Protein AF-A0A971UQ97-F1 (afdb_monomer_lite)

pLDDT: mean 74.37, std 9.66, range [53.41, 95.25]

Radius of gyration: 25.72 Å; chains: 1; bounding box: 44×35×93 Å

Secondary structure (DSSP, 8-state):
---TT-HHHHTSPPTHHHHHHHHHHHHHHHHHHS-TTB-HHHHHHHHHHHHTTSTTTHHHHHHHHHHHHHHHHHHHHH-TT-B-HHHHHHHHHHHHHHHHHHHHHHHHHHHHHHHHHHHHHH-

Structure (mmCIF, N/CA/C/O backbone):
data_AF-A0A971UQ97-F1
#
_entry.id   AF-A0A971UQ97-F1
#
loop_
_atom_site.group_PDB
_atom_site.id
_atom_site.type_symbol
_atom_site.label_atom_id
_atom_site.label_alt_id
_atom_site.label_comp_id
_atom_site.label_asym_id
_atom_site.label_entity_id
_atom_site.label_seq_id
_atom_site.pdbx_PDB_ins_code
_atom_site.Cartn_x
_atom_site.Cartn_y
_atom_site.Cartn_z
_atom_site.occupancy
_atom_site.B_iso_or_equiv
_atom_site.auth_seq_id
_atom_site.auth_comp_id
_atom_site.auth_asym_id
_atom_site.auth_atom_id
_atom_site.pdbx_PDB_model_num
ATOM 1 N N . MET A 1 1 ? -0.083 12.317 58.537 1.00 53.41 1 MET A N 1
ATOM 2 C CA . MET A 1 1 ? -1.501 11.927 58.678 1.00 53.41 1 MET A CA 1
ATOM 3 C C . MET A 1 1 ? -2.300 13.179 58.352 1.00 53.41 1 MET A C 1
ATOM 5 O O . MET A 1 1 ? -2.284 14.098 59.155 1.00 53.41 1 MET A O 1
ATOM 9 N N . GLY A 1 2 ? -2.774 13.305 57.109 1.00 56.06 2 GLY A N 1
ATOM 10 C CA . GLY A 1 2 ? -3.407 14.535 56.611 1.00 56.06 2 GLY A CA 1
ATOM 11 C C . GLY A 1 2 ? -4.800 14.711 57.209 1.00 56.06 2 GLY A C 1
ATOM 12 O O . GLY A 1 2 ? -5.538 13.735 57.328 1.00 56.06 2 GLY A O 1
ATOM 13 N N . THR A 1 3 ? -5.123 15.926 57.639 1.00 66.25 3 THR A N 1
ATOM 14 C CA . THR A 1 3 ? -6.411 16.282 58.240 1.00 66.25 3 THR A CA 1
ATOM 15 C C . THR A 1 3 ? -7.511 16.362 57.169 1.00 66.25 3 THR A C 1
ATOM 17 O O . THR A 1 3 ? -7.227 16.860 56.080 1.00 66.25 3 THR A O 1
ATOM 20 N N . PRO A 1 4 ? -8.755 15.930 57.456 1.00 65.56 4 PRO A N 1
ATOM 21 C CA . PRO A 1 4 ? -9.879 15.948 56.505 1.00 65.56 4 PRO A CA 1
ATOM 22 C C . PRO A 1 4 ? -10.248 17.327 55.925 1.00 65.56 4 PRO A C 1
ATOM 24 O O . PRO A 1 4 ? -10.910 17.378 54.894 1.00 65.56 4 PRO A O 1
ATOM 27 N N . ASP A 1 5 ? -9.792 18.419 56.549 1.00 70.06 5 ASP A N 1
ATOM 28 C CA . ASP A 1 5 ? -10.174 19.801 56.218 1.00 70.06 5 ASP A CA 1
ATOM 29 C C . ASP A 1 5 ? -9.089 20.590 55.461 1.00 70.06 5 ASP A C 1
ATOM 31 O O . ASP A 1 5 ? -9.131 21.818 55.417 1.00 70.06 5 ASP A O 1
ATOM 35 N N . ASP A 1 6 ? -8.082 19.919 54.892 1.00 71.62 6 ASP A N 1
ATOM 36 C CA . ASP A 1 6 ? -7.023 20.608 54.147 1.00 71.62 6 ASP A CA 1
ATOM 37 C C . ASP A 1 6 ? -7.594 21.222 52.843 1.00 71.62 6 ASP A C 1
ATOM 39 O O . ASP A 1 6 ? -7.991 20.473 51.939 1.00 71.62 6 ASP A O 1
ATOM 43 N N . PRO A 1 7 ? -7.642 22.565 52.689 1.00 65.06 7 PRO A N 1
ATOM 44 C CA . PRO A 1 7 ? -8.191 23.217 51.495 1.00 65.06 7 PRO A CA 1
ATOM 45 C C . PRO A 1 7 ? -7.397 22.878 50.224 1.00 65.06 7 PRO A C 1
ATOM 47 O O . PRO A 1 7 ? -7.914 23.030 49.116 1.00 65.06 7 PRO A O 1
ATOM 50 N N . ALA A 1 8 ? -6.167 22.370 50.366 1.00 61.19 8 ALA A N 1
ATOM 51 C CA . ALA A 1 8 ? -5.381 21.835 49.259 1.00 61.19 8 ALA A CA 1
ATOM 52 C C . ALA A 1 8 ? -5.971 20.531 48.683 1.00 61.19 8 ALA A C 1
ATOM 54 O O . ALA A 1 8 ? -5.854 20.286 47.483 1.00 61.19 8 ALA A O 1
ATOM 55 N N . SER A 1 9 ? -6.649 19.721 49.505 1.00 59.66 9 SER A N 1
ATOM 56 C CA . SER A 1 9 ? -7.317 18.483 49.073 1.00 59.66 9 SER A CA 1
ATOM 57 C C . SER A 1 9 ? -8.585 18.774 48.260 1.00 59.66 9 SER A C 1
ATOM 59 O O . SER A 1 9 ? -8.883 18.073 47.297 1.00 59.66 9 SER A O 1
ATOM 61 N N . ALA A 1 10 ? -9.287 19.868 48.578 1.00 63.56 10 ALA A N 1
ATOM 62 C CA . ALA A 1 10 ? -10.481 20.316 47.855 1.00 63.56 10 ALA A CA 1
ATOM 63 C C . ALA A 1 10 ? -10.185 20.889 46.451 1.00 63.56 10 ALA A C 1
ATOM 65 O O . ALA A 1 10 ? -11.087 20.983 45.620 1.00 63.56 10 ALA A O 1
ATOM 66 N N . LEU A 1 11 ? -8.930 21.269 46.182 1.00 67.00 11 LEU A N 1
ATOM 67 C CA . LEU A 1 11 ? -8.461 21.762 44.879 1.00 67.00 11 LEU A CA 1
ATOM 68 C C . LEU A 1 11 ? -7.842 20.663 44.006 1.00 67.00 11 LEU A C 1
ATOM 70 O O . LEU A 1 11 ? -7.575 20.899 42.824 1.00 67.00 11 LEU A O 1
ATOM 74 N N . ALA A 1 12 ? -7.605 19.469 44.556 1.00 65.75 12 ALA A N 1
ATOM 75 C CA . ALA A 1 12 ? -7.174 18.338 43.755 1.00 65.75 12 ALA A CA 1
ATOM 76 C C . ALA A 1 12 ? -8.345 17.913 42.848 1.00 65.75 12 ALA A C 1
ATOM 78 O O . ALA A 1 12 ? -9.438 17.646 43.351 1.00 65.75 12 ALA A O 1
ATOM 79 N N . PRO A 1 13 ? -8.164 17.853 41.513 1.00 69.25 13 PRO A N 1
ATOM 80 C CA . PRO A 1 13 ? -9.224 17.389 40.630 1.00 69.25 13 PRO A CA 1
ATOM 81 C C . PRO A 1 13 ? -9.665 15.977 41.057 1.00 69.25 13 PRO A C 1
ATOM 83 O O . PRO A 1 13 ? -8.797 15.165 41.399 1.00 69.25 13 PRO A O 1
ATOM 86 N N . PRO A 1 14 ? -10.975 15.661 41.030 1.00 69.25 14 PRO A N 1
ATOM 87 C CA . PRO A 1 14 ? -11.490 14.363 41.458 1.00 69.25 14 PRO A CA 1
ATOM 88 C C . PRO A 1 14 ? -10.723 13.215 40.788 1.00 69.25 14 PRO A C 1
ATOM 90 O O . PRO A 1 14 ? -10.691 13.104 39.559 1.00 69.25 14 PRO A O 1
ATOM 93 N N . VAL A 1 15 ? -10.085 12.360 41.595 1.00 67.50 15 VAL A N 1
ATOM 94 C CA . VAL A 1 15 ? -9.213 11.251 41.144 1.00 67.50 15 VAL A CA 1
ATOM 95 C C . VAL A 1 15 ? -9.965 10.249 40.248 1.00 67.50 15 VAL A C 1
ATOM 97 O O . VAL A 1 15 ? -9.362 9.570 39.414 1.00 67.50 15 VAL A O 1
ATOM 100 N N . GLU A 1 16 ? -11.292 10.216 40.369 1.00 63.88 16 GLU A N 1
ATOM 101 C CA . GLU A 1 16 ? -12.222 9.377 39.609 1.00 63.88 16 GLU A CA 1
ATOM 102 C C . GLU A 1 16 ? -12.120 9.589 38.086 1.00 63.88 16 GLU A C 1
ATOM 104 O O . GLU A 1 16 ? -12.162 8.630 37.317 1.00 63.88 16 GLU A O 1
ATOM 109 N N . HIS A 1 17 ? -11.849 10.817 37.625 1.00 61.44 17 HIS A N 1
ATOM 110 C CA . HIS A 1 17 ? -11.699 11.099 36.191 1.00 61.44 17 HIS A CA 1
ATOM 111 C C . HIS A 1 17 ? -10.388 10.590 35.582 1.00 61.44 17 HIS A C 1
ATOM 113 O O . HIS A 1 17 ? -10.304 10.426 34.363 1.00 61.44 17 HIS A O 1
ATOM 119 N N . ARG A 1 18 ? -9.347 10.352 36.392 1.00 63.59 18 ARG A N 1
ATOM 120 C CA . ARG A 1 18 ? -8.047 9.900 35.876 1.00 63.59 18 ARG A CA 1
ATOM 121 C C . ARG A 1 18 ? -8.086 8.411 35.504 1.00 63.59 18 ARG A C 1
ATOM 123 O O . ARG A 1 18 ? -7.612 8.061 34.431 1.00 63.59 18 ARG A O 1
ATOM 130 N N . HIS A 1 19 ? -8.751 7.581 36.312 1.00 63.91 19 HIS A N 1
ATOM 131 C CA . HIS A 1 19 ? -8.870 6.137 36.061 1.00 63.91 19 HIS A CA 1
ATOM 132 C C . HIS A 1 19 ? -9.691 5.825 34.804 1.00 63.91 19 HIS A C 1
ATOM 134 O O . HIS A 1 19 ? -9.237 5.063 33.957 1.00 63.91 19 HIS A O 1
ATOM 140 N N . ALA A 1 20 ? -10.832 6.498 34.611 1.00 66.12 20 ALA A N 1
ATOM 141 C CA . ALA A 1 20 ? -11.670 6.292 33.426 1.00 66.12 20 ALA A CA 1
ATOM 142 C C . ALA A 1 20 ? -10.923 6.566 32.106 1.00 66.12 20 ALA A C 1
ATOM 144 O O . ALA A 1 20 ? -11.127 5.877 31.108 1.00 66.12 20 ALA A O 1
ATOM 145 N N . ARG A 1 21 ? -10.026 7.561 32.102 1.00 67.19 21 ARG A N 1
ATOM 146 C CA . ARG A 1 21 ? -9.223 7.918 30.926 1.00 67.19 21 ARG A CA 1
ATOM 147 C C . ARG A 1 21 ? -8.112 6.902 30.662 1.00 67.19 21 ARG A C 1
ATOM 149 O O . ARG A 1 21 ? -7.853 6.567 29.508 1.00 67.19 21 ARG A O 1
ATOM 156 N N . ASP A 1 22 ? -7.470 6.413 31.718 1.00 71.06 22 ASP A N 1
ATOM 157 C CA . ASP A 1 22 ? -6.406 5.413 31.615 1.00 71.06 22 ASP A CA 1
ATOM 158 C C . ASP A 1 22 ? -6.963 4.057 31.129 1.00 71.06 22 ASP A C 1
ATOM 160 O O . ASP A 1 22 ? -6.348 3.406 30.277 1.00 71.06 22 ASP A O 1
ATOM 164 N N . ASP A 1 23 ? -8.172 3.691 31.567 1.00 68.62 23 ASP A N 1
ATOM 165 C CA . ASP A 1 23 ? -8.898 2.498 31.114 1.00 68.62 23 ASP A CA 1
ATOM 166 C C . ASP A 1 23 ? -9.314 2.593 29.632 1.00 68.62 23 ASP A C 1
ATOM 168 O O . ASP A 1 23 ? -9.138 1.639 28.868 1.00 68.62 23 ASP A O 1
ATOM 172 N N . GLU A 1 24 ? -9.788 3.761 29.181 1.00 68.25 24 GLU A N 1
ATOM 173 C CA . GLU A 1 24 ? -10.158 4.014 27.778 1.00 68.25 24 GLU A CA 1
ATOM 174 C C . GLU A 1 24 ? -8.942 3.934 26.832 1.00 68.25 24 GLU A C 1
ATOM 176 O O . GLU A 1 24 ? -9.007 3.352 25.737 1.00 68.25 24 GLU A O 1
ATOM 181 N N . VAL A 1 25 ? -7.794 4.469 27.266 1.00 67.00 25 VAL A N 1
ATOM 182 C CA . VAL A 1 25 ? -6.526 4.387 26.525 1.00 67.00 25 VAL A CA 1
ATOM 183 C C . VAL A 1 25 ? -6.020 2.943 26.473 1.00 67.00 25 VAL A C 1
ATOM 185 O O . VAL A 1 25 ? -5.561 2.490 25.416 1.00 67.00 25 VAL A O 1
ATOM 188 N N . ALA A 1 26 ? -6.119 2.197 27.576 1.00 66.00 26 ALA A N 1
ATOM 189 C CA . ALA A 1 26 ? -5.718 0.796 27.632 1.00 66.00 26 ALA A CA 1
ATOM 190 C C . ALA A 1 26 ? -6.586 -0.094 26.725 1.00 66.00 26 ALA A C 1
ATOM 192 O O . ALA A 1 26 ? -6.039 -0.935 26.002 1.00 66.00 26 ALA A O 1
ATOM 193 N N . ASP A 1 27 ? -7.907 0.110 26.698 1.00 66.19 27 ASP A N 1
ATOM 194 C CA . ASP A 1 27 ? -8.829 -0.672 25.862 1.00 66.19 27 ASP A CA 1
ATOM 195 C C . ASP A 1 27 ? -8.643 -0.363 24.366 1.00 66.19 27 ASP A C 1
ATOM 197 O O . ASP A 1 27 ? -8.555 -1.271 23.530 1.00 66.19 27 ASP A O 1
ATOM 201 N N . SER A 1 28 ? -8.427 0.913 24.027 1.00 65.25 28 SER A N 1
ATOM 202 C CA . SER A 1 28 ? -8.051 1.342 22.671 1.00 65.25 28 SER A CA 1
ATOM 203 C C . SER A 1 28 ? -6.757 0.675 22.196 1.00 65.25 28 SER A C 1
ATOM 205 O O . SER A 1 28 ? -6.655 0.226 21.049 1.00 65.25 28 SER A O 1
ATOM 207 N N . ARG A 1 29 ? -5.765 0.558 23.088 1.00 63.12 29 ARG A N 1
ATOM 208 C CA . ARG A 1 29 ? -4.470 -0.053 22.775 1.00 63.12 29 ARG A CA 1
ATOM 209 C C . ARG A 1 29 ? -4.566 -1.578 22.653 1.00 63.12 29 ARG A C 1
ATOM 211 O O . ARG A 1 29 ? -3.845 -2.143 21.840 1.00 63.12 29 ARG A O 1
ATOM 218 N N . ARG A 1 30 ? -5.467 -2.262 23.369 1.00 60.84 30 ARG A N 1
ATOM 219 C CA . ARG A 1 30 ? -5.702 -3.713 23.193 1.00 60.84 30 ARG A CA 1
ATOM 220 C C . ARG A 1 30 ? -6.401 -4.031 21.871 1.00 60.84 30 ARG A C 1
ATOM 222 O O . ARG A 1 30 ? -5.959 -4.925 21.151 1.00 60.84 30 ARG A O 1
ATOM 229 N N . ARG A 1 31 ? -7.425 -3.257 21.492 1.00 62.81 31 ARG A N 1
ATOM 230 C CA . ARG A 1 31 ? -8.154 -3.418 20.213 1.00 62.81 31 ARG A CA 1
ATOM 231 C C . ARG A 1 31 ? -7.290 -3.154 18.971 1.00 62.81 31 ARG A C 1
ATOM 233 O O . ARG A 1 31 ? -7.676 -3.513 17.859 1.00 62.81 31 ARG A O 1
ATOM 240 N N . PHE A 1 32 ? -6.122 -2.541 19.153 1.00 61.22 32 PHE A N 1
ATOM 241 C CA . PHE A 1 32 ? -5.128 -2.351 18.101 1.00 61.22 32 PHE A CA 1
ATOM 242 C C . PHE A 1 32 ? -4.464 -3.670 17.667 1.00 61.22 32 PHE A C 1
ATOM 244 O O . PHE A 1 32 ? -4.320 -3.916 16.469 1.00 61.22 32 PHE A O 1
ATOM 251 N N . TRP A 1 33 ? -4.088 -4.524 18.625 1.00 58.03 33 TRP A N 1
ATOM 252 C CA . TRP A 1 33 ? -3.313 -5.744 18.359 1.00 58.03 33 TRP A CA 1
ATOM 253 C C . TRP A 1 33 ? -4.183 -6.944 17.999 1.00 58.03 33 TRP A C 1
ATOM 255 O O . TRP A 1 33 ? -3.763 -7.803 17.226 1.00 58.03 33 TRP A O 1
ATOM 265 N N . ILE A 1 34 ? -5.399 -7.008 18.542 1.00 63.91 34 ILE A N 1
ATOM 266 C CA . ILE A 1 34 ? -6.254 -8.183 18.398 1.00 63.91 34 ILE A CA 1
ATOM 267 C C . ILE A 1 34 ? -7.277 -7.924 17.276 1.00 63.91 34 ILE A C 1
ATOM 269 O O . ILE A 1 34 ? -8.064 -6.981 17.378 1.00 63.91 34 ILE A O 1
ATOM 273 N N . PRO A 1 35 ? -7.309 -8.730 16.196 1.00 62.09 35 PRO A N 1
ATOM 274 C CA . PRO A 1 35 ? -8.195 -8.523 15.047 1.00 62.09 35 PRO A CA 1
ATOM 275 C C . PRO A 1 35 ? -9.650 -8.962 15.315 1.00 62.09 35 PRO A C 1
ATOM 277 O O . PRO A 1 35 ? -10.320 -9.473 14.423 1.00 62.09 35 PRO A O 1
ATOM 280 N N . VAL A 1 36 ? -10.160 -8.782 16.534 1.00 59.75 36 VAL A N 1
ATOM 281 C CA . VAL A 1 36 ? -11.556 -9.084 16.896 1.00 59.75 36 VAL A CA 1
ATOM 282 C C . VAL A 1 36 ? -12.417 -7.835 16.722 1.00 59.75 36 VAL A C 1
ATOM 284 O O . VAL A 1 36 ? -12.062 -6.757 17.191 1.00 59.75 36 VAL A O 1
ATOM 287 N N . GLY A 1 37 ? -13.543 -7.971 16.015 1.00 59.25 37 GLY A N 1
ATOM 288 C CA . GLY A 1 37 ? -14.481 -6.869 15.750 1.00 59.25 37 GLY A CA 1
ATOM 289 C C . GLY A 1 37 ? -14.063 -5.909 14.628 1.00 59.25 37 GLY A C 1
ATOM 290 O O . GLY A 1 37 ? -14.610 -4.812 14.523 1.00 59.25 37 GLY A O 1
ATOM 291 N N . GLN A 1 38 ? -13.089 -6.285 13.792 1.00 65.44 38 GLN A N 1
ATOM 292 C CA . GLN A 1 38 ? -12.653 -5.468 12.655 1.00 65.44 38 GLN A CA 1
ATOM 293 C C . GLN A 1 38 ? -13.409 -5.835 11.374 1.00 65.44 38 GLN A C 1
ATOM 295 O O . GLN A 1 38 ? -13.673 -7.007 11.108 1.00 65.44 38 GLN A O 1
ATOM 300 N N . HIS A 1 39 ? -13.729 -4.840 10.544 1.00 71.38 39 HIS A N 1
ATOM 301 C CA . HIS A 1 39 ? -14.415 -5.09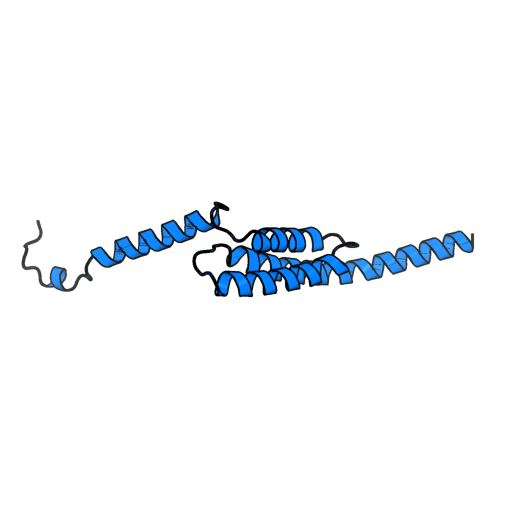6 9.277 1.00 71.38 39 HIS A CA 1
ATOM 302 C C . HIS A 1 39 ? -13.467 -5.816 8.288 1.00 71.38 39 HIS A C 1
ATOM 304 O O . HIS A 1 39 ? -12.383 -5.297 8.004 1.00 71.38 39 HIS A O 1
ATOM 310 N N . PRO A 1 40 ? -13.857 -6.959 7.689 1.00 73.88 40 PRO A N 1
ATOM 311 C CA . PRO A 1 40 ? -12.971 -7.792 6.864 1.00 73.88 40 PRO A CA 1
ATOM 312 C C . PRO A 1 40 ? -12.385 -7.052 5.653 1.00 73.88 40 PRO A C 1
ATOM 314 O O . PRO A 1 40 ? -11.233 -7.277 5.289 1.00 73.88 40 PRO A O 1
ATOM 317 N N . MET A 1 41 ? -13.111 -6.080 5.085 1.00 70.94 41 MET A N 1
ATOM 318 C CA . MET A 1 41 ? -12.568 -5.247 3.996 1.00 70.94 41 MET A CA 1
ATOM 319 C C . MET A 1 41 ? -11.356 -4.404 4.412 1.00 70.94 41 MET A C 1
ATOM 321 O O . MET A 1 41 ? -10.517 -4.123 3.567 1.00 70.94 41 MET A O 1
ATOM 325 N N . ALA A 1 42 ? -11.221 -4.022 5.687 1.00 68.69 42 ALA A N 1
ATOM 326 C CA . ALA A 1 42 ? -10.040 -3.295 6.160 1.00 68.69 42 ALA A CA 1
ATOM 327 C C . ALA A 1 42 ? -8.799 -4.203 6.218 1.00 68.69 42 ALA A C 1
ATOM 329 O O . ALA A 1 42 ? -7.678 -3.742 6.026 1.00 68.69 42 ALA A O 1
ATOM 330 N N . ILE A 1 43 ? -9.001 -5.503 6.449 1.00 71.75 43 ILE A N 1
ATOM 331 C CA . ILE A 1 43 ? -7.939 -6.512 6.420 1.00 71.75 43 ILE A CA 1
ATOM 332 C C . ILE A 1 43 ? -7.493 -6.746 4.977 1.00 71.75 43 ILE A C 1
ATOM 334 O O . ILE A 1 43 ? -6.303 -6.661 4.685 1.00 71.75 43 ILE A O 1
ATOM 338 N N . ILE A 1 44 ? -8.454 -6.959 4.074 1.00 79.25 44 ILE A N 1
ATOM 339 C CA . ILE A 1 44 ? -8.195 -7.149 2.641 1.00 79.25 44 ILE A CA 1
ATOM 340 C C . ILE A 1 44 ? -7.473 -5.930 2.062 1.00 79.25 44 ILE A C 1
ATOM 342 O O . ILE A 1 44 ? -6.477 -6.100 1.369 1.00 79.25 44 ILE A O 1
ATOM 346 N N . ALA A 1 45 ? -7.907 -4.712 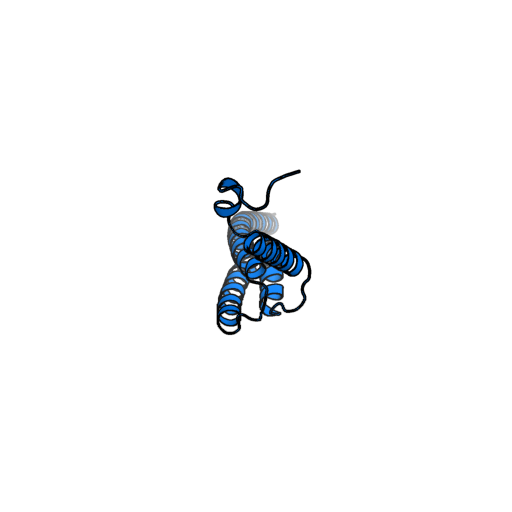2.405 1.00 73.62 45 ALA A N 1
ATOM 347 C CA . ALA A 1 45 ? -7.242 -3.481 1.980 1.00 73.62 45 ALA A CA 1
ATOM 348 C C . ALA A 1 45 ? -5.769 -3.438 2.420 1.00 73.62 45 ALA A C 1
ATOM 350 O O . ALA A 1 45 ? -4.898 -3.083 1.629 1.00 73.62 45 ALA A O 1
ATOM 351 N N . GLY A 1 46 ? -5.483 -3.828 3.668 1.00 67.38 46 GLY A N 1
ATOM 352 C CA . GLY A 1 46 ? -4.121 -3.859 4.203 1.00 67.38 46 GLY A CA 1
ATOM 353 C C . GLY A 1 46 ? -3.214 -4.840 3.458 1.00 67.38 46 GLY A C 1
ATOM 354 O O . GLY A 1 46 ? -2.092 -4.483 3.106 1.00 67.38 46 GLY A O 1
ATOM 355 N N . TYR A 1 47 ? -3.709 -6.045 3.159 1.00 78.56 47 TYR A N 1
ATOM 356 C CA . 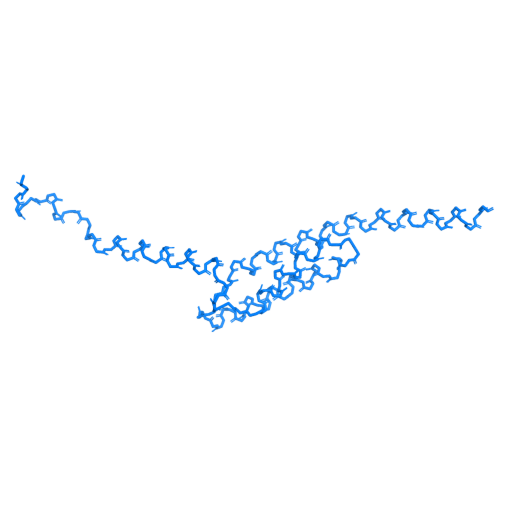TYR A 1 47 ? -2.964 -7.029 2.367 1.00 78.56 47 TYR A CA 1
ATOM 357 C C . TYR A 1 47 ? -2.798 -6.609 0.907 1.00 78.56 47 TYR A C 1
ATOM 359 O O . TYR A 1 47 ? -1.725 -6.811 0.349 1.00 78.56 47 TYR A O 1
ATOM 367 N N . LEU A 1 48 ? -3.813 -5.985 0.304 1.00 74.44 48 LEU A N 1
ATOM 368 C CA . LEU A 1 48 ? -3.715 -5.424 -1.045 1.00 74.44 48 LEU A CA 1
ATOM 369 C C . LEU A 1 48 ? -2.620 -4.352 -1.123 1.00 74.44 48 LEU A C 1
ATOM 371 O O . LEU A 1 48 ? -1.823 -4.361 -2.057 1.00 74.44 48 LEU A O 1
ATOM 375 N N . GLY A 1 49 ? -2.536 -3.475 -0.116 1.00 69.94 49 GLY A N 1
ATOM 376 C CA . GLY A 1 49 ? -1.465 -2.484 -0.011 1.00 69.94 49 GLY A CA 1
ATOM 377 C C . GLY A 1 49 ? -0.084 -3.129 0.120 1.00 69.94 49 GLY A C 1
ATOM 378 O O . GLY A 1 49 ? 0.859 -2.691 -0.530 1.00 69.94 49 GLY A O 1
ATOM 379 N N . LEU A 1 50 ? 0.037 -4.217 0.884 1.00 73.75 50 LEU A N 1
ATOM 380 C CA . LEU A 1 50 ? 1.300 -4.950 1.019 1.00 73.75 50 LEU A CA 1
ATOM 381 C C . LEU A 1 50 ? 1.707 -5.656 -0.285 1.00 73.75 50 LEU A C 1
ATOM 383 O O . LEU A 1 50 ? 2.856 -5.574 -0.707 1.00 73.75 50 LEU A O 1
ATOM 387 N N . LEU A 1 51 ? 0.752 -6.303 -0.957 1.00 76.75 51 LEU A N 1
ATOM 388 C CA . LEU A 1 51 ? 0.968 -6.956 -2.250 1.00 76.75 51 LEU A CA 1
ATOM 389 C C . LEU A 1 51 ? 1.274 -5.953 -3.367 1.00 76.75 51 LEU A C 1
ATOM 391 O O . LEU A 1 51 ? 1.874 -6.325 -4.374 1.00 76.75 51 LEU A O 1
ATOM 395 N N . SER A 1 52 ? 0.918 -4.678 -3.182 1.00 74.94 52 SER A N 1
ATOM 396 C CA . SER A 1 52 ? 1.246 -3.623 -4.139 1.00 74.94 52 SER A CA 1
ATOM 397 C C . SER A 1 52 ? 2.734 -3.270 -4.213 1.00 74.94 52 SER A C 1
ATOM 399 O O . SER A 1 52 ? 3.123 -2.500 -5.078 1.00 74.94 52 SER A O 1
ATOM 401 N N . PHE A 1 53 ? 3.578 -3.849 -3.357 1.00 67.19 53 PHE A N 1
ATOM 402 C CA . PHE A 1 53 ? 5.033 -3.738 -3.478 1.00 67.19 53 PHE A CA 1
ATOM 403 C C . PHE A 1 53 ? 5.639 -4.692 -4.518 1.00 67.19 53 PHE A C 1
ATOM 405 O O . PHE A 1 53 ? 6.835 -4.625 -4.774 1.00 67.19 53 PHE A O 1
ATOM 412 N N . MET A 1 54 ? 4.856 -5.595 -5.120 1.00 76.94 54 MET A N 1
ATOM 413 C CA . MET A 1 54 ? 5.359 -6.411 -6.227 1.00 76.94 54 MET A CA 1
ATOM 414 C C . MET A 1 54 ? 5.396 -5.589 -7.532 1.00 76.94 54 MET A C 1
ATOM 416 O O . MET A 1 54 ? 4.327 -5.173 -7.974 1.00 76.94 54 MET A O 1
ATOM 420 N N . PRO A 1 55 ? 6.547 -5.440 -8.219 1.00 64.88 55 PRO A N 1
ATOM 421 C CA . PRO A 1 55 ? 6.728 -4.513 -9.350 1.00 64.88 55 PRO A CA 1
ATOM 422 C C . PRO A 1 55 ? 5.721 -4.665 -10.499 1.00 64.88 55 PRO A C 1
ATOM 424 O O . PRO A 1 55 ? 5.289 -3.685 -11.097 1.00 64.88 55 PRO A O 1
ATOM 427 N N . LEU A 1 56 ? 5.315 -5.901 -10.806 1.00 67.69 56 LEU A N 1
ATOM 428 C CA . LEU A 1 56 ? 4.338 -6.192 -11.865 1.00 67.69 56 LEU A CA 1
ATOM 429 C C . LEU A 1 56 ? 2.888 -6.068 -11.397 1.00 67.69 56 LEU A C 1
ATOM 431 O O . LEU A 1 56 ? 2.010 -5.675 -12.161 1.00 67.69 56 LEU A O 1
ATOM 435 N N . VAL A 1 57 ? 2.623 -6.434 -10.145 1.00 71.75 57 VAL A N 1
ATOM 436 C CA . VAL A 1 57 ? 1.254 -6.562 -9.636 1.00 71.75 57 VAL A CA 1
ATOM 437 C C . VAL A 1 57 ? 0.789 -5.264 -8.974 1.00 71.75 57 VAL A C 1
ATOM 439 O O . VAL A 1 57 ? -0.401 -4.959 -8.964 1.00 71.75 57 VAL A O 1
ATOM 442 N N . GLY A 1 58 ? 1.719 -4.452 -8.479 1.00 70.44 58 GLY A N 1
ATOM 443 C CA . GLY A 1 58 ? 1.466 -3.222 -7.743 1.00 70.44 58 GLY A CA 1
ATOM 444 C C . GLY A 1 58 ? 0.936 -2.062 -8.568 1.00 70.44 58 GLY A C 1
ATOM 445 O O . GLY A 1 58 ? 0.193 -1.244 -8.029 1.00 70.44 58 GLY A O 1
ATOM 446 N N . VAL A 1 59 ? 1.172 -2.052 -9.883 1.00 72.06 59 VAL A N 1
ATOM 447 C CA . VAL A 1 59 ? 0.553 -1.074 -10.796 1.00 72.06 59 VAL A CA 1
ATOM 448 C C . VAL A 1 59 ? -0.979 -1.191 -10.786 1.00 72.06 59 VAL A C 1
ATOM 450 O O . VAL A 1 59 ? -1.678 -0.186 -10.882 1.00 72.06 59 VAL A O 1
ATOM 453 N N . VAL A 1 60 ? -1.517 -2.404 -10.608 1.00 76.38 60 VAL A N 1
ATOM 454 C CA . VAL A 1 60 ? -2.969 -2.658 -10.549 1.00 76.38 60 VAL A CA 1
ATOM 455 C C . VAL A 1 60 ? -3.456 -2.793 -9.100 1.00 76.38 60 VAL A C 1
ATOM 457 O O . VAL A 1 60 ? -4.516 -2.270 -8.739 1.00 76.38 60 VAL A O 1
ATOM 460 N N . LEU A 1 61 ? -2.682 -3.463 -8.240 1.00 78.75 61 LEU A N 1
ATOM 461 C CA . LEU A 1 61 ? -3.043 -3.707 -6.840 1.00 78.75 61 LEU A CA 1
ATOM 462 C C . LEU A 1 61 ? -2.963 -2.456 -5.964 1.00 78.75 61 LEU A C 1
ATOM 464 O O . LEU A 1 61 ? -3.739 -2.327 -5.025 1.00 78.75 61 LEU A O 1
ATOM 468 N N . GLY A 1 62 ? -2.061 -1.523 -6.255 1.00 78.00 62 GLY A N 1
ATOM 469 C CA . GLY A 1 62 ? -1.903 -0.299 -5.474 1.00 78.00 62 GLY A CA 1
ATOM 470 C C . GLY A 1 62 ? -3.124 0.630 -5.556 1.00 78.00 62 GLY A C 1
ATOM 471 O O . GLY A 1 62 ? -3.722 0.937 -4.519 1.00 78.00 62 GLY A O 1
ATOM 472 N N . PRO A 1 63 ? -3.602 1.001 -6.760 1.00 77.38 63 PRO A N 1
ATOM 473 C CA . PRO A 1 63 ? -4.824 1.792 -6.913 1.00 77.38 63 PRO A CA 1
ATOM 474 C C . PRO A 1 63 ? -6.064 1.081 -6.362 1.00 77.38 63 PRO A C 1
ATOM 476 O O . PRO A 1 63 ? -6.928 1.705 -5.742 1.00 77.3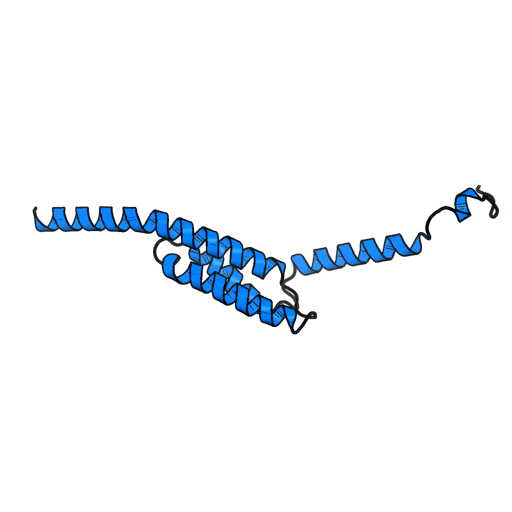8 63 PRO A O 1
ATOM 479 N N . THR A 1 64 ? -6.151 -0.241 -6.539 1.00 79.94 64 THR A N 1
ATOM 480 C CA . THR A 1 64 ? -7.264 -1.025 -5.985 1.00 79.94 64 THR A CA 1
ATOM 481 C C . THR A 1 64 ? -7.199 -1.108 -4.459 1.00 79.94 64 THR A C 1
ATOM 483 O O . THR A 1 64 ? -8.243 -1.004 -3.818 1.00 79.94 64 THR A O 1
ATOM 486 N N . ALA A 1 65 ? -6.011 -1.175 -3.848 1.00 80.50 65 ALA A N 1
ATOM 487 C CA . ALA A 1 65 ? -5.839 -1.088 -2.396 1.00 80.50 65 ALA A CA 1
ATOM 488 C C . ALA A 1 65 ? -6.393 0.231 -1.844 1.00 80.50 65 ALA A C 1
ATOM 490 O O . ALA A 1 65 ? -7.143 0.230 -0.865 1.00 80.50 65 ALA A O 1
ATOM 491 N N . VAL A 1 66 ? -6.081 1.348 -2.508 1.00 80.06 66 VAL A N 1
ATOM 492 C CA . VAL A 1 66 ? -6.581 2.680 -2.137 1.00 80.06 66 VAL A CA 1
ATOM 493 C C . VAL A 1 66 ? -8.105 2.748 -2.283 1.00 80.06 66 VAL A C 1
ATOM 495 O O . VAL A 1 66 ? -8.793 3.193 -1.363 1.00 80.06 66 VAL A O 1
ATOM 498 N N . ALA A 1 67 ? -8.663 2.241 -3.385 1.00 83.50 67 ALA A N 1
ATOM 499 C CA . ALA A 1 67 ? -10.111 2.208 -3.594 1.00 83.50 67 ALA A CA 1
ATOM 500 C C . ALA A 1 67 ? -10.839 1.373 -2.521 1.00 83.50 67 ALA A C 1
ATOM 502 O O . ALA A 1 67 ? -11.855 1.805 -1.965 1.00 83.50 67 ALA A O 1
ATOM 503 N N . VAL A 1 68 ? -10.298 0.200 -2.176 1.00 82.12 68 VAL A N 1
ATOM 504 C CA . VAL A 1 68 ? -10.856 -0.673 -1.133 1.00 82.12 68 VAL A CA 1
ATOM 505 C C . VAL A 1 68 ? -10.702 -0.039 0.253 1.00 82.12 68 VAL A C 1
ATOM 507 O O . VAL A 1 68 ? -11.635 -0.122 1.053 1.00 82.12 68 VAL A O 1
ATOM 510 N N . ALA A 1 69 ? -9.601 0.666 0.531 1.00 80.69 69 ALA A N 1
ATOM 511 C CA . ALA A 1 69 ? -9.422 1.424 1.769 1.00 80.69 69 ALA A CA 1
ATOM 512 C C . ALA A 1 69 ? -10.483 2.531 1.917 1.00 80.69 69 ALA A C 1
ATOM 514 O O . ALA A 1 69 ? -11.126 2.633 2.963 1.00 80.69 69 ALA A O 1
ATOM 515 N N . ILE A 1 70 ? -10.751 3.303 0.858 1.00 84.12 70 ILE A N 1
ATOM 516 C CA . ILE A 1 70 ? -11.791 4.350 0.850 1.00 84.12 70 ILE A CA 1
ATOM 517 C C . ILE A 1 70 ? -13.184 3.743 1.073 1.00 84.12 70 ILE A C 1
ATOM 519 O O . ILE A 1 70 ? -14.001 4.274 1.833 1.00 84.12 70 ILE A O 1
ATOM 523 N N . MET A 1 71 ? -13.470 2.604 0.443 1.00 83.06 71 MET A N 1
ATOM 524 C CA . MET A 1 71 ? -14.746 1.909 0.605 1.00 83.06 71 MET A CA 1
ATOM 525 C C . MET A 1 71 ? -14.912 1.322 2.015 1.00 83.06 71 MET A C 1
ATOM 527 O O . MET A 1 71 ? -15.989 1.434 2.610 1.00 83.06 71 MET A O 1
ATOM 531 N N . ALA A 1 72 ? -13.849 0.751 2.583 1.00 78.62 72 ALA A N 1
ATOM 532 C CA . ALA A 1 72 ? -13.825 0.296 3.968 1.00 78.62 72 ALA A CA 1
ATOM 533 C C . ALA A 1 72 ? -14.026 1.469 4.939 1.00 78.62 72 ALA A C 1
ATOM 535 O O . ALA A 1 72 ? -14.765 1.327 5.912 1.00 78.62 72 ALA A O 1
ATOM 536 N N . HIS A 1 73 ? -13.461 2.645 4.639 1.00 80.44 73 HIS A N 1
ATOM 537 C CA . HIS A 1 73 ? -13.617 3.845 5.465 1.00 80.44 73 HIS A CA 1
ATOM 538 C C . HIS A 1 73 ? -15.078 4.271 5.552 1.00 80.44 73 HIS A C 1
ATOM 540 O O . HIS A 1 73 ? -15.603 4.472 6.645 1.00 80.44 73 HIS A O 1
ATOM 546 N N . ARG A 1 74 ? -15.770 4.307 4.409 1.00 82.00 74 ARG A N 1
ATOM 547 C CA . ARG A 1 74 ? -17.205 4.614 4.351 1.00 82.00 74 ARG A CA 1
ATOM 548 C C . ARG A 1 74 ? -18.062 3.630 5.151 1.00 82.00 74 ARG A C 1
ATOM 550 O O . ARG A 1 74 ? -19.060 4.048 5.730 1.00 82.00 74 ARG A O 1
ATOM 557 N N . ARG A 1 75 ? -17.692 2.344 5.202 1.00 77.19 75 ARG A N 1
ATOM 558 C CA . ARG A 1 75 ? -18.420 1.326 5.982 1.00 77.19 75 ARG A CA 1
ATOM 559 C C . ARG A 1 75 ? -18.173 1.441 7.483 1.00 77.19 75 ARG A C 1
ATOM 561 O O . ARG A 1 75 ? -19.137 1.436 8.237 1.00 77.19 75 ARG A O 1
ATOM 568 N N . ILE A 1 76 ? -16.922 1.625 7.908 1.00 74.69 76 ILE A N 1
ATOM 569 C CA . ILE A 1 76 ? -16.594 1.844 9.329 1.00 74.69 76 ILE A CA 1
ATOM 570 C C . ILE A 1 76 ? -17.228 3.141 9.847 1.00 74.69 76 ILE A C 1
ATOM 572 O O . ILE A 1 76 ? -17.627 3.223 11.002 1.00 74.69 76 ILE A O 1
ATOM 576 N N . HIS A 1 77 ? -17.373 4.155 8.993 1.00 73.38 77 HIS A N 1
ATOM 577 C CA . HIS A 1 77 ? -18.035 5.396 9.384 1.00 73.38 77 HIS A CA 1
ATOM 578 C C . HIS A 1 77 ? -19.556 5.244 9.582 1.00 73.38 77 HIS A C 1
ATOM 580 O O . HIS A 1 77 ? -20.159 6.058 10.280 1.00 73.38 77 HIS A O 1
ATOM 586 N N . ARG A 1 78 ? -20.184 4.226 8.974 1.00 76.56 78 ARG A N 1
ATOM 587 C CA . ARG A 1 78 ? -21.612 3.914 9.159 1.00 76.56 78 ARG A CA 1
ATOM 588 C C . ARG A 1 78 ? -21.879 3.070 10.403 1.00 76.56 78 ARG A C 1
ATOM 590 O O . ARG A 1 78 ? -22.905 3.278 11.033 1.00 76.56 78 ARG A O 1
ATOM 597 N N . ASP A 1 79 ? -20.957 2.176 10.751 1.00 71.00 79 ASP A N 1
ATOM 598 C CA . ASP A 1 79 ? -21.039 1.321 11.938 1.00 71.00 79 ASP A CA 1
ATOM 599 C C . ASP A 1 79 ? -19.829 1.576 12.856 1.00 71.00 79 ASP A C 1
ATOM 601 O O . ASP A 1 79 ? -18.799 0.904 12.734 1.00 71.00 79 ASP A O 1
ATOM 605 N N . PRO A 1 80 ? -19.920 2.537 13.796 1.00 63.66 80 PRO A N 1
ATOM 606 C CA . PRO A 1 80 ? -18.812 2.881 14.690 1.00 63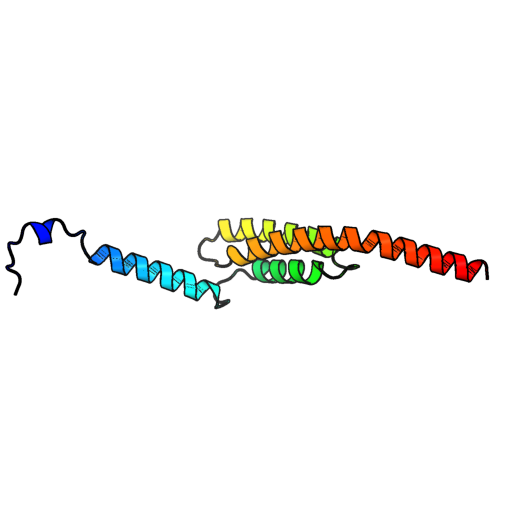.66 80 PRO A CA 1
ATOM 607 C C . PRO A 1 80 ? -18.437 1.760 15.678 1.00 63.66 80 PRO A C 1
ATOM 609 O O . PRO A 1 80 ? -17.389 1.846 16.316 1.00 63.66 80 PRO A O 1
ATOM 612 N N . GLY A 1 81 ? -19.249 0.699 15.784 1.00 65.06 81 GLY A N 1
ATOM 613 C CA . GLY A 1 81 ? -18.913 -0.524 16.521 1.00 65.06 81 GLY A CA 1
ATOM 614 C C . GLY A 1 81 ? -17.847 -1.395 15.840 1.00 65.06 81 GLY A C 1
ATOM 615 O O . GLY A 1 81 ? -17.288 -2.284 16.481 1.00 65.06 81 GLY A O 1
ATOM 616 N N . LEU A 1 82 ? -17.532 -1.140 14.564 1.00 62.19 82 LEU A N 1
ATOM 617 C CA . LEU A 1 82 ? -16.489 -1.847 13.823 1.00 62.19 82 LEU A CA 1
ATOM 618 C C . LEU A 1 82 ? -15.127 -1.165 14.008 1.00 62.19 82 LEU A C 1
ATOM 620 O O . LEU A 1 82 ? -14.924 -0.002 13.658 1.00 62.19 82 LEU A O 1
ATOM 624 N N . GLY A 1 83 ? -14.155 -1.917 14.518 1.00 65.62 83 GLY A N 1
ATOM 625 C CA . GLY A 1 83 ? -12.762 -1.484 14.603 1.00 65.62 83 GLY A CA 1
ATOM 626 C C . GLY A 1 83 ? -12.052 -1.519 13.242 1.00 65.62 83 GLY A C 1
ATOM 627 O O . GLY A 1 83 ? -12.537 -2.101 12.271 1.00 65.62 83 GLY A O 1
ATOM 628 N N . GLY A 1 84 ? -10.850 -0.937 13.172 1.00 68.19 84 GLY A N 1
ATOM 629 C CA . GLY A 1 84 ? -9.979 -1.059 11.990 1.00 68.19 84 GLY A CA 1
ATOM 630 C C . GLY A 1 84 ? -9.622 0.243 11.268 1.00 68.19 84 GLY A C 1
ATOM 631 O O . GLY A 1 84 ? -9.021 0.178 10.198 1.00 68.19 84 GLY A O 1
ATOM 632 N N . LYS A 1 85 ? -9.907 1.421 11.847 1.00 72.25 85 LYS A N 1
ATOM 633 C CA . LYS A 1 85 ? -9.492 2.730 11.289 1.00 72.25 85 LYS A CA 1
ATOM 634 C C . LYS A 1 85 ? -7.999 2.778 10.934 1.00 72.25 85 LYS A C 1
ATOM 636 O O . LYS A 1 85 ? -7.637 3.214 9.848 1.00 72.25 85 LYS A O 1
ATOM 641 N N . TYR A 1 86 ? -7.138 2.252 11.804 1.00 71.56 86 TYR A N 1
ATOM 642 C CA . TYR A 1 86 ? -5.693 2.214 11.563 1.00 71.56 86 TYR A CA 1
ATOM 643 C C . TYR A 1 86 ? -5.294 1.312 10.387 1.00 71.56 86 TYR A C 1
ATOM 645 O O . TYR A 1 86 ? -4.388 1.665 9.639 1.00 71.56 86 TYR A O 1
ATOM 653 N N . ARG A 1 87 ? -5.995 0.188 10.165 1.00 72.94 87 ARG A N 1
ATOM 654 C CA . ARG A 1 87 ? -5.735 -0.694 9.010 1.00 72.94 87 ARG A CA 1
ATOM 655 C C . ARG A 1 87 ? -6.112 -0.036 7.691 1.00 72.94 87 ARG A C 1
ATOM 657 O O . ARG A 1 87 ? -5.451 -0.270 6.690 1.00 72.94 87 ARG A O 1
ATOM 664 N N . ILE A 1 88 ? -7.131 0.816 7.700 1.00 78.94 88 ILE A N 1
ATOM 665 C CA . ILE A 1 88 ? -7.518 1.608 6.532 1.00 78.94 88 ILE A CA 1
ATOM 666 C C . ILE A 1 88 ? -6.453 2.651 6.204 1.00 78.94 88 ILE A C 1
ATOM 668 O O . ILE A 1 88 ? -6.068 2.777 5.045 1.00 78.94 88 ILE A O 1
ATOM 672 N N . VAL A 1 89 ? -5.954 3.373 7.212 1.00 79.31 89 VAL A N 1
ATOM 673 C CA . VAL A 1 89 ? -4.871 4.349 7.015 1.00 79.31 89 VAL A CA 1
ATOM 674 C C . VAL A 1 89 ? -3.616 3.645 6.508 1.00 79.31 89 VAL A C 1
ATOM 676 O O . VAL A 1 89 ? -3.039 4.080 5.516 1.00 79.31 89 VAL A O 1
ATOM 679 N N . PHE A 1 90 ? -3.245 2.517 7.121 1.00 81.12 90 PHE A N 1
ATOM 680 C CA . PHE A 1 90 ? -2.130 1.698 6.654 1.00 81.12 90 PHE A CA 1
ATOM 681 C C . PHE A 1 90 ? -2.323 1.246 5.203 1.00 81.12 90 PHE A C 1
ATOM 683 O O . PHE A 1 90 ? -1.430 1.447 4.394 1.00 81.12 90 PHE A O 1
ATOM 690 N N . ALA A 1 91 ? -3.491 0.701 4.850 1.00 77.75 91 ALA A N 1
ATOM 691 C CA . ALA A 1 91 ? -3.796 0.272 3.487 1.00 77.75 91 ALA A CA 1
ATOM 692 C C . ALA A 1 91 ? -3.687 1.417 2.472 1.00 77.75 91 ALA A C 1
ATOM 694 O O . ALA A 1 91 ? -3.149 1.232 1.384 1.00 77.75 91 ALA A O 1
ATOM 695 N N . CYS A 1 92 ? -4.170 2.606 2.837 1.00 80.38 92 CYS A N 1
ATOM 696 C CA . CYS A 1 92 ? -4.116 3.787 1.985 1.00 80.38 92 CYS A CA 1
ATOM 697 C C . CYS A 1 92 ? -2.671 4.260 1.772 1.00 80.38 92 CYS A C 1
ATOM 699 O O . CYS A 1 92 ? -2.276 4.521 0.640 1.00 80.38 92 CYS A O 1
ATOM 701 N N . VAL A 1 93 ? -1.871 4.329 2.843 1.00 85.06 93 VAL A N 1
ATOM 702 C CA . VAL A 1 93 ? -0.461 4.748 2.776 1.00 85.06 93 VAL A CA 1
ATOM 703 C C . VAL A 1 93 ? 0.388 3.704 2.052 1.00 85.06 93 VAL A C 1
ATOM 705 O O . VAL A 1 93 ? 1.107 4.050 1.120 1.00 85.06 93 VAL A O 1
ATOM 708 N N . ALA A 1 94 ? 0.280 2.431 2.436 1.00 78.44 94 ALA A N 1
ATOM 709 C CA . ALA A 1 94 ? 1.026 1.334 1.827 1.00 78.44 94 ALA A CA 1
ATOM 710 C C . ALA A 1 94 ? 0.657 1.151 0.350 1.00 78.44 94 ALA A C 1
ATOM 712 O O . ALA A 1 94 ? 1.550 1.003 -0.475 1.00 78.44 94 ALA A O 1
ATOM 713 N N . GLY A 1 95 ? -0.633 1.230 0.003 1.00 76.50 95 GLY A N 1
ATOM 714 C CA . GLY A 1 95 ? -1.098 1.164 -1.382 1.00 76.50 95 GLY A CA 1
ATOM 715 C C . GLY A 1 95 ? -0.607 2.337 -2.232 1.00 76.50 95 GLY A C 1
ATOM 716 O O . GLY A 1 95 ? -0.165 2.132 -3.360 1.00 76.50 95 GLY A O 1
ATOM 717 N N . ALA A 1 96 ? -0.618 3.561 -1.695 1.00 80.94 96 ALA A N 1
ATOM 718 C CA . ALA A 1 96 ? -0.081 4.727 -2.396 1.00 80.94 96 ALA A CA 1
ATOM 719 C C . ALA A 1 96 ? 1.437 4.608 -2.622 1.00 80.94 96 ALA A C 1
ATOM 721 O O . ALA A 1 96 ? 1.900 4.803 -3.746 1.00 80.94 96 ALA A O 1
ATOM 722 N N . LEU A 1 97 ? 2.200 4.230 -1.588 1.00 83.38 97 LEU A N 1
ATOM 723 C CA . LEU A 1 97 ? 3.646 4.015 -1.705 1.00 83.38 97 LEU A CA 1
ATOM 724 C C . LEU A 1 97 ? 3.975 2.892 -2.693 1.00 83.38 97 LEU A C 1
ATOM 726 O O . LEU A 1 97 ? 4.815 3.083 -3.567 1.00 83.38 97 LEU A O 1
ATOM 730 N N . GLY A 1 98 ? 3.297 1.748 -2.579 1.00 78.44 98 GLY A N 1
ATOM 731 C CA . GLY A 1 98 ? 3.508 0.602 -3.459 1.00 78.44 98 GLY A CA 1
ATOM 732 C C . GLY A 1 98 ? 3.160 0.914 -4.913 1.00 78.44 98 GLY A C 1
ATOM 733 O O . GLY A 1 98 ? 3.898 0.514 -5.809 1.00 78.44 98 GLY A O 1
ATOM 734 N N . THR A 1 99 ? 2.124 1.728 -5.162 1.00 79.12 99 THR A N 1
ATOM 735 C CA . THR A 1 99 ? 1.815 2.229 -6.516 1.00 79.12 99 THR A CA 1
ATOM 736 C C . THR A 1 99 ? 2.975 3.052 -7.076 1.00 79.12 99 THR A C 1
ATOM 738 O O . THR A 1 99 ? 3.415 2.805 -8.195 1.00 79.12 99 THR A O 1
ATOM 741 N N . ILE A 1 100 ? 3.482 4.023 -6.308 1.00 81.81 100 ILE A N 1
ATOM 742 C CA . ILE A 1 100 ? 4.569 4.910 -6.753 1.00 81.81 100 ILE A CA 1
ATOM 743 C C . ILE A 1 100 ? 5.836 4.100 -7.038 1.00 81.81 100 ILE A C 1
ATOM 745 O O . ILE A 1 100 ? 6.428 4.247 -8.105 1.00 81.81 100 ILE A O 1
ATOM 749 N N . LEU A 1 101 ? 6.225 3.219 -6.114 1.00 81.94 101 LEU A N 1
ATOM 750 C CA . LEU A 1 101 ? 7.404 2.365 -6.265 1.00 81.94 101 LEU A CA 1
ATOM 751 C C . LEU A 1 101 ? 7.268 1.425 -7.465 1.00 81.94 101 LEU A C 1
ATOM 753 O O . LEU A 1 101 ? 8.181 1.352 -8.281 1.00 81.94 101 LEU A O 1
ATOM 757 N N . SER A 1 102 ? 6.103 0.797 -7.641 1.00 79.25 102 SER A N 1
ATOM 758 C CA . SER A 1 102 ? 5.853 -0.084 -8.785 1.00 79.25 102 SER A CA 1
ATOM 759 C C . SER A 1 102 ? 5.960 0.657 -10.115 1.00 79.25 102 SER A C 1
ATOM 761 O O . SER A 1 102 ? 6.534 0.127 -11.056 1.00 79.25 102 SER A O 1
ATOM 763 N N . VAL A 1 103 ? 5.461 1.894 -10.211 1.00 79.88 103 VAL A N 1
ATOM 764 C CA . VAL A 1 103 ? 5.600 2.706 -11.435 1.00 79.88 103 VAL A CA 1
ATOM 765 C C . VAL A 1 103 ? 7.068 3.039 -11.719 1.00 79.88 103 VAL A C 1
ATOM 767 O O . VAL A 1 103 ? 7.496 2.958 -12.870 1.00 79.88 103 VAL A O 1
ATOM 770 N N . ILE A 1 104 ? 7.844 3.375 -10.684 1.00 84.19 104 ILE A N 1
ATOM 771 C CA . ILE A 1 104 ? 9.281 3.661 -10.811 1.00 84.19 104 ILE A CA 1
ATOM 772 C C . ILE A 1 104 ? 10.049 2.418 -11.281 1.00 84.19 104 ILE A C 1
ATOM 774 O O . ILE A 1 104 ? 10.908 2.538 -12.151 1.00 84.19 104 ILE A O 1
ATOM 778 N N . GLU A 1 105 ? 9.735 1.236 -10.749 1.00 80.81 105 GLU A N 1
ATOM 779 C CA . GLU A 1 105 ? 10.387 -0.030 -11.113 1.00 80.81 105 GLU A CA 1
ATOM 780 C C . GLU A 1 105 ? 9.930 -0.577 -12.472 1.00 80.81 105 GLU A C 1
ATOM 782 O O . GLU A 1 105 ? 10.704 -1.220 -13.183 1.00 80.81 105 GLU A O 1
ATOM 787 N N . PHE A 1 106 ? 8.692 -0.301 -12.877 1.00 82.75 106 PHE A N 1
ATOM 788 C CA . PHE A 1 106 ? 8.129 -0.819 -14.120 1.00 82.75 106 PHE A CA 1
ATOM 789 C C . PHE A 1 106 ? 8.854 -0.280 -15.364 1.00 82.75 106 PHE A C 1
ATOM 791 O O . PHE A 1 106 ? 9.147 -1.040 -16.287 1.00 82.75 106 PHE A O 1
ATOM 798 N N . ILE A 1 107 ? 9.201 1.011 -15.384 1.00 83.00 107 ILE A N 1
ATOM 799 C CA . ILE A 1 107 ? 9.874 1.666 -16.520 1.00 83.00 107 ILE A CA 1
ATOM 800 C C . ILE A 1 107 ? 11.222 1.001 -16.882 1.00 83.00 107 ILE A C 1
ATOM 802 O O . ILE A 1 107 ? 11.384 0.602 -18.039 1.00 83.00 107 ILE A O 1
ATOM 806 N N . PRO A 1 108 ? 12.193 0.837 -15.959 1.00 84.94 108 PRO A N 1
ATOM 807 C CA . PRO A 1 108 ? 13.467 0.201 -16.282 1.00 84.94 108 PRO A CA 1
ATOM 808 C C . PRO A 1 108 ? 13.305 -1.273 -16.668 1.00 84.94 108 PRO A C 1
ATOM 810 O O . PRO A 1 108 ? 14.007 -1.724 -17.569 1.00 84.94 108 PRO A O 1
ATOM 813 N N . ILE A 1 109 ? 12.363 -2.010 -16.065 1.00 86.62 109 ILE A N 1
ATOM 814 C CA . ILE A 1 109 ? 12.082 -3.406 -16.446 1.00 86.62 109 ILE A CA 1
ATOM 815 C C . ILE A 1 109 ? 11.653 -3.488 -17.915 1.00 86.62 109 ILE A C 1
ATOM 817 O O . ILE A 1 109 ? 12.179 -4.315 -18.660 1.00 86.62 109 ILE A O 1
ATOM 821 N N . VAL A 1 110 ? 10.743 -2.613 -18.353 1.00 86.69 110 VAL A N 1
ATOM 822 C CA . VAL A 1 110 ? 10.279 -2.571 -19.749 1.00 86.69 110 VAL A CA 1
ATOM 823 C C . VAL A 1 110 ? 11.418 -2.205 -20.703 1.00 86.69 110 VAL A C 1
ATOM 825 O O . VAL A 1 110 ? 11.552 -2.830 -21.753 1.00 86.69 110 VAL A O 1
ATOM 828 N N . ILE A 1 111 ? 12.269 -1.241 -20.335 1.00 90.75 111 ILE A N 1
ATOM 829 C CA . ILE A 1 111 ? 13.429 -0.842 -21.148 1.00 90.75 111 ILE A CA 1
ATOM 830 C C . ILE A 1 111 ? 14.424 -2.000 -21.292 1.00 90.75 111 ILE A C 1
ATOM 832 O O . ILE A 1 111 ? 14.846 -2.312 -22.404 1.00 90.75 111 ILE A O 1
ATOM 836 N N . VAL A 1 112 ? 14.782 -2.662 -20.189 1.00 92.38 112 VAL A N 1
ATOM 837 C CA . VAL A 1 112 ? 15.711 -3.803 -20.202 1.00 92.38 112 VAL A CA 1
ATOM 838 C C . VAL A 1 112 ? 15.140 -4.957 -21.024 1.00 92.38 112 VAL A C 1
ATOM 840 O O . VAL A 1 112 ? 15.854 -5.532 -21.845 1.00 92.38 112 VAL A O 1
ATOM 843 N N . LEU A 1 113 ? 13.851 -5.263 -20.854 1.00 90.38 113 LEU A N 1
ATOM 844 C CA . LEU A 1 113 ? 13.165 -6.288 -21.637 1.00 90.38 113 LEU A CA 1
ATOM 845 C C . LEU A 1 113 ? 13.194 -5.955 -23.135 1.00 90.38 113 LEU A C 1
ATOM 847 O O . LEU A 1 113 ? 13.507 -6.823 -23.945 1.00 90.38 113 LEU A O 1
ATOM 851 N N . TYR A 1 114 ? 12.922 -4.701 -23.502 1.00 92.25 114 TYR A N 1
ATOM 852 C CA . TYR A 1 114 ? 12.981 -4.238 -24.888 1.00 92.25 114 TYR A CA 1
ATOM 853 C C . TYR A 1 114 ? 14.384 -4.392 -25.493 1.00 92.25 114 TYR A C 1
ATOM 855 O O . TYR A 1 114 ? 14.515 -4.911 -26.601 1.00 92.25 114 TYR A O 1
ATOM 863 N N . ILE A 1 115 ? 15.434 -4.002 -24.759 1.00 94.50 115 ILE A N 1
ATOM 864 C CA . ILE A 1 115 ? 16.829 -4.147 -25.205 1.00 94.50 115 ILE A CA 1
ATOM 865 C C . ILE A 1 115 ? 17.175 -5.624 -25.417 1.00 94.50 115 ILE A C 1
ATOM 867 O O . ILE A 1 115 ? 17.689 -5.973 -26.475 1.00 94.50 115 ILE A O 1
ATOM 871 N N . LEU A 1 116 ? 16.854 -6.496 -24.454 1.00 94.12 116 LEU A N 1
ATOM 872 C CA . LEU A 1 116 ? 17.112 -7.936 -24.560 1.00 94.12 116 LEU A CA 1
ATOM 873 C C . LEU A 1 116 ? 16.432 -8.552 -25.784 1.00 94.12 116 LEU A C 1
ATOM 875 O O . LEU A 1 116 ? 17.058 -9.320 -26.512 1.00 94.12 116 LEU A O 1
ATOM 879 N N . VAL A 1 117 ? 15.170 -8.191 -26.025 1.00 95.06 117 VAL A N 1
ATOM 880 C CA . VAL A 1 117 ? 14.419 -8.639 -27.201 1.00 95.06 117 VAL A CA 1
ATOM 881 C C 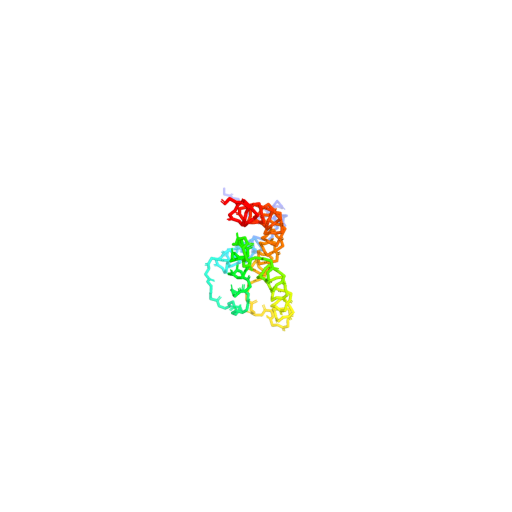. VAL A 1 117 ? 15.104 -8.155 -28.478 1.00 95.06 117 VAL A C 1
ATOM 883 O O . VAL A 1 117 ? 15.388 -8.966 -29.353 1.00 95.06 117 VAL A O 1
ATOM 886 N N . MET A 1 118 ? 15.434 -6.866 -28.583 1.00 95.00 118 MET A N 1
ATOM 887 C CA . MET A 1 118 ? 16.105 -6.320 -29.765 1.00 95.00 118 MET A CA 1
ATOM 888 C C . MET A 1 118 ? 17.449 -7.013 -30.030 1.00 95.00 118 MET A C 1
ATOM 890 O O . MET A 1 118 ? 17.719 -7.401 -31.163 1.00 95.00 118 MET A O 1
ATOM 894 N N . THR A 1 119 ? 18.278 -7.205 -29.001 1.00 95.19 119 THR A N 1
ATOM 895 C CA . THR A 1 119 ? 19.558 -7.912 -29.132 1.00 95.19 119 THR A CA 1
ATOM 896 C C . THR A 1 119 ? 19.356 -9.348 -29.601 1.00 95.19 119 THR A C 1
ATOM 898 O O . THR A 1 119 ? 20.076 -9.786 -30.488 1.00 95.19 119 THR A O 1
ATOM 901 N N . TYR A 1 120 ? 18.365 -10.061 -29.061 1.00 95.25 120 TYR A N 1
ATOM 902 C CA . TYR A 1 120 ? 18.065 -11.435 -29.469 1.00 95.25 120 TYR A CA 1
ATOM 903 C C . TYR A 1 120 ? 17.589 -11.543 -30.924 1.00 95.25 120 TYR A C 1
ATOM 905 O O . TYR A 1 120 ? 17.899 -12.520 -31.588 1.00 95.25 120 TYR A O 1
ATOM 913 N N . TYR A 1 121 ? 16.841 -10.559 -31.428 1.00 92.94 121 TYR A N 1
ATOM 914 C CA . TYR A 1 121 ? 16.354 -10.568 -32.813 1.00 92.94 121 TYR A CA 1
ATOM 915 C C . TYR A 1 121 ? 17.397 -10.120 -33.848 1.00 92.94 121 TYR A C 1
ATOM 917 O O . TYR A 1 121 ? 17.228 -10.404 -35.031 1.00 92.94 121 TYR A O 1
ATOM 925 N N . VAL A 1 122 ? 18.422 -9.371 -33.432 1.00 88.56 122 VAL A N 1
ATOM 926 C CA . VAL A 1 122 ? 19.467 -8.829 -34.322 1.00 88.56 122 VAL A CA 1
ATOM 927 C C . VAL A 1 122 ? 20.731 -9.702 -34.335 1.00 88.56 122 VAL A C 1
ATOM 929 O O . VAL A 1 122 ? 21.510 -9.610 -35.284 1.00 88.56 122 VAL A O 1
ATOM 932 N N . ALA A 1 123 ? 20.938 -10.523 -33.302 1.00 77.56 123 ALA A N 1
ATOM 933 C CA . ALA A 1 123 ? 22.015 -11.511 -33.216 1.00 77.56 123 ALA A CA 1
ATOM 934 C C . ALA A 1 123 ? 21.662 -12.810 -33.958 1.00 77.56 123 ALA A C 1
ATOM 936 O O . ALA A 1 123 ? 22.596 -13.398 -34.549 1.00 77.56 123 ALA A O 1
#

Foldseek 3Di:
DDDPPPVVVVPPPPPVVVVVVVVVVVVVVVCVPDQPQADVLLVVLLVLLVVLLPLVCVLPSLVVSLVSLVVSVVVCVVPVSHDRVVSSVNSNVSSVVSNVNSVVVNVVVVVVVVVVVVVVVVD

Sequence (123 aa):
MGTPDDPASALAPPVEHRHARDDEVADSRRRFWIPVGQHPMAIIAGYLGLLSFMPLVGVVLGPTAVAVAIMAHRRIHRDPGLGGKYRIVFACVAGALGTILSVIEFIPIVIVLYILVMTYYVA